Protein AF-A0A2P7QW11-F1 (afdb_monomer)

Structure (mmCIF, N/CA/C/O backbone):
data_AF-A0A2P7QW11-F1
#
_entry.id   AF-A0A2P7QW11-F1
#
loop_
_atom_site.group_PDB
_atom_site.id
_atom_site.type_symbol
_atom_site.label_atom_id
_atom_site.label_alt_id
_atom_site.label_comp_id
_atom_site.label_asym_id
_atom_site.label_entity_id
_atom_site.label_seq_id
_atom_site.pdbx_PDB_ins_code
_atom_site.Cartn_x
_atom_site.Cartn_y
_at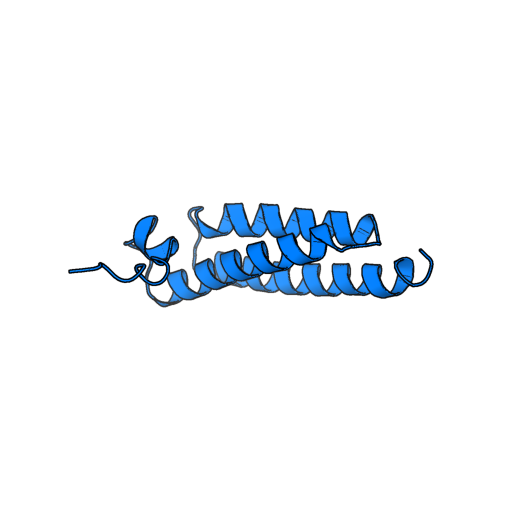om_site.Cartn_z
_atom_site.occupancy
_atom_site.B_iso_or_equiv
_atom_site.auth_seq_id
_atom_site.auth_comp_id
_atom_site.auth_asym_id
_atom_site.auth_atom_id
_atom_site.pdbx_PDB_model_num
ATOM 1 N N . MET A 1 1 ? 16.148 20.910 28.564 1.00 43.28 1 MET A N 1
ATOM 2 C CA . MET A 1 1 ? 15.215 19.781 28.370 1.00 43.28 1 MET A CA 1
ATOM 3 C C . MET A 1 1 ? 14.907 19.707 26.882 1.00 43.28 1 MET A C 1
ATOM 5 O O . MET A 1 1 ? 14.024 20.415 26.424 1.00 43.28 1 MET A O 1
ATOM 9 N N . SER A 1 2 ? 15.708 18.969 26.107 1.00 43.44 2 SER A N 1
ATOM 10 C CA . SER A 1 2 ? 15.448 18.783 24.673 1.00 43.44 2 SER A CA 1
ATOM 11 C C . SER A 1 2 ? 14.492 17.615 24.505 1.00 43.44 2 SER A C 1
ATOM 13 O O . SER A 1 2 ? 14.859 16.479 24.801 1.00 43.44 2 SER A O 1
ATOM 15 N N . SER A 1 3 ? 13.270 17.896 24.064 1.00 45.41 3 SER A N 1
ATOM 16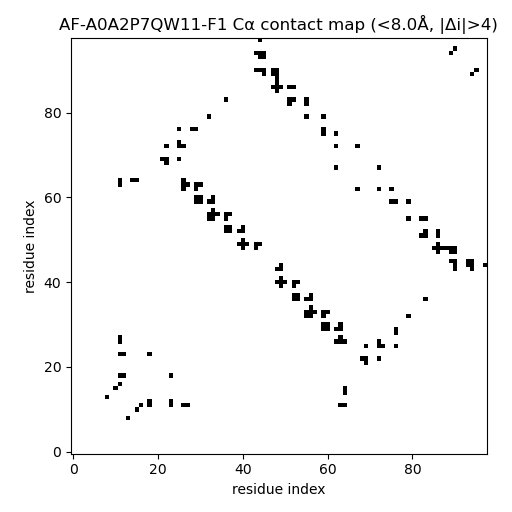 C CA . SER A 1 3 ? 12.348 16.874 23.581 1.00 45.41 3 SER A CA 1
ATOM 17 C C . SER A 1 3 ? 13.018 16.143 22.421 1.00 45.41 3 SER A C 1
ATOM 19 O O . SER A 1 3 ? 13.265 16.731 21.369 1.00 45.41 3 SER A O 1
ATOM 21 N N . ALA A 1 4 ? 13.362 14.875 22.635 1.00 46.94 4 ALA A N 1
ATOM 22 C CA . ALA A 1 4 ? 13.714 13.973 21.552 1.00 46.94 4 ALA A CA 1
ATOM 23 C C . ALA A 1 4 ? 12.568 13.965 20.518 1.00 46.94 4 ALA A C 1
ATOM 25 O O . ALA A 1 4 ? 11.404 14.116 20.907 1.00 46.94 4 ALA A O 1
ATOM 26 N N . PRO A 1 5 ? 12.856 13.813 19.215 1.00 41.62 5 PRO A N 1
ATOM 27 C CA . PRO A 1 5 ? 11.811 13.675 18.209 1.00 41.62 5 PRO A CA 1
ATOM 28 C C . PRO A 1 5 ? 10.910 12.491 18.587 1.00 41.62 5 PRO A C 1
ATOM 30 O O . PRO A 1 5 ? 11.387 11.374 18.777 1.00 41.62 5 PRO A O 1
ATOM 33 N N . ASN A 1 6 ? 9.615 12.763 18.760 1.00 47.50 6 ASN A N 1
ATOM 34 C CA . ASN A 1 6 ? 8.605 11.765 19.101 1.00 47.50 6 ASN A CA 1
ATOM 35 C C . ASN A 1 6 ? 8.610 10.691 17.994 1.00 47.50 6 ASN A C 1
ATOM 37 O O . ASN A 1 6 ? 8.434 11.063 16.829 1.00 47.50 6 ASN A O 1
ATOM 41 N N . PRO A 1 7 ? 8.876 9.404 18.288 1.00 44.62 7 PRO A N 1
ATOM 42 C CA . PRO A 1 7 ? 8.930 8.368 17.266 1.00 44.62 7 PRO A CA 1
ATOM 43 C C . PRO A 1 7 ? 7.557 8.285 16.603 1.00 44.62 7 PRO A C 1
ATOM 45 O O . PRO A 1 7 ? 6.602 7.865 17.243 1.00 44.62 7 PRO A O 1
ATOM 48 N N . ALA A 1 8 ? 7.476 8.778 15.363 1.00 54.94 8 ALA A N 1
ATOM 49 C CA . ALA A 1 8 ? 6.369 8.670 14.414 1.00 54.94 8 ALA A CA 1
ATOM 50 C C . ALA A 1 8 ? 5.036 8.224 15.044 1.00 54.94 8 ALA A C 1
ATOM 52 O O . ALA A 1 8 ? 4.768 7.026 15.133 1.00 54.94 8 ALA A O 1
ATOM 53 N N . GLN A 1 9 ? 4.210 9.185 15.482 1.00 66.56 9 GLN A N 1
ATOM 54 C CA . GLN A 1 9 ? 2.827 8.899 15.870 1.00 66.56 9 GLN A CA 1
ATOM 55 C C . GLN A 1 9 ? 2.180 8.046 14.777 1.00 66.56 9 GLN A C 1
ATOM 57 O O . GLN A 1 9 ? 2.188 8.440 13.611 1.00 66.56 9 GLN A O 1
ATOM 62 N N . ASP A 1 10 ? 1.669 6.871 15.151 1.00 78.88 10 ASP A N 1
ATOM 63 C CA . ASP A 1 10 ? 0.950 6.002 14.230 1.00 78.88 10 ASP A CA 1
ATOM 64 C C . ASP A 1 10 ? -0.238 6.789 13.659 1.00 78.88 10 ASP A C 1
ATOM 66 O O . ASP A 1 10 ? -1.169 7.110 14.406 1.00 78.88 10 ASP A O 1
ATOM 70 N N . PRO A 1 11 ? -0.237 7.118 12.354 1.00 85.69 11 PRO A N 1
ATOM 71 C CA . PRO A 1 11 ? -1.302 7.920 11.776 1.00 85.69 11 PRO A CA 1
ATOM 72 C C . PRO A 1 11 ? -2.655 7.213 11.910 1.00 85.69 11 PRO A C 1
ATOM 74 O O . PRO A 1 11 ? -3.673 7.881 12.060 1.00 85.69 11 PRO A O 1
ATOM 77 N N . ILE A 1 12 ? -2.692 5.876 11.946 1.00 90.69 12 ILE A N 1
ATOM 78 C CA . ILE A 1 12 ? -3.942 5.148 12.177 1.00 90.69 12 ILE A CA 1
ATOM 79 C C . ILE A 1 12 ? -4.458 5.403 13.593 1.00 90.69 12 ILE A C 1
ATOM 81 O O . ILE A 1 12 ? -5.641 5.666 13.764 1.00 90.69 12 ILE A O 1
ATOM 85 N N . GLN A 1 13 ? -3.589 5.409 14.606 1.00 87.44 13 GLN A N 1
ATOM 86 C CA . GLN A 1 13 ? -3.987 5.732 15.978 1.00 87.44 13 GLN A CA 1
ATOM 87 C C . GLN A 1 13 ? -4.492 7.178 16.109 1.00 87.44 13 GLN A C 1
ATOM 89 O O . GLN A 1 13 ? -5.419 7.435 16.875 1.00 87.44 13 GLN A O 1
ATOM 94 N N . THR A 1 14 ? -3.903 8.120 15.367 1.00 88.12 14 THR A N 1
ATOM 95 C CA . THR A 1 14 ? -4.314 9.531 15.391 1.00 88.12 14 THR A CA 1
ATOM 96 C C . THR A 1 14 ? -5.642 9.773 14.673 1.00 88.12 14 THR A C 1
ATOM 98 O O . THR A 1 14 ? -6.495 10.477 15.208 1.00 88.12 14 THR A O 1
ATOM 101 N N . PHE A 1 15 ? -5.834 9.208 13.480 1.00 87.88 15 PHE A N 1
ATOM 102 C CA . PHE A 1 15 ? -7.011 9.486 12.648 1.00 87.88 15 PHE A CA 1
ATOM 103 C C . PHE A 1 15 ? -8.163 8.496 12.863 1.00 87.88 15 PHE A C 1
ATOM 105 O O . PHE A 1 15 ? -9.314 8.833 12.596 1.00 87.88 15 PHE A O 1
ATOM 112 N N . LEU A 1 16 ? -7.876 7.292 13.363 1.00 90.56 16 LEU A N 1
ATOM 113 C CA . LEU A 1 16 ? -8.843 6.218 13.599 1.00 90.56 16 LEU A CA 1
ATOM 114 C C . LEU A 1 16 ? -8.642 5.587 14.994 1.00 90.56 16 LEU A C 1
ATOM 116 O O . LEU A 1 16 ? -8.355 4.393 15.105 1.00 90.56 16 LEU A O 1
ATOM 120 N N . PRO A 1 17 ? -8.817 6.353 16.089 1.00 87.75 17 PRO A N 1
ATOM 121 C CA . PRO A 1 17 ? -8.599 5.849 17.450 1.00 87.75 17 PRO A CA 1
ATOM 122 C C . PRO A 1 17 ? -9.570 4.726 17.852 1.00 87.75 17 PRO A C 1
ATOM 124 O O . PRO A 1 17 ? -9.305 3.989 18.798 1.00 87.75 17 PRO A O 1
ATOM 127 N N . TRP A 1 18 ? -10.690 4.593 17.137 1.00 87.19 18 TRP A N 1
ATOM 128 C CA . TRP A 1 18 ? -11.699 3.552 17.333 1.00 87.19 18 TRP A CA 1
ATOM 129 C C . TRP A 1 18 ? -11.352 2.222 16.649 1.00 87.19 18 TRP A C 1
ATOM 131 O O . TRP A 1 18 ? -11.996 1.216 16.944 1.00 87.19 18 TRP A O 1
ATOM 141 N N . ALA A 1 19 ? -10.357 2.194 15.754 1.00 89.69 19 ALA A N 1
ATOM 142 C CA . ALA A 1 19 ? -9.943 0.967 15.083 1.00 89.69 19 ALA A CA 1
ATOM 143 C C . ALA A 1 19 ? -9.354 -0.015 16.104 1.00 89.69 19 ALA A C 1
ATOM 145 O O . ALA A 1 19 ? -8.446 0.321 16.883 1.00 89.69 19 ALA A O 1
ATOM 146 N N . ASN A 1 20 ? -9.862 -1.247 16.082 1.00 92.56 20 ASN A N 1
ATOM 147 C CA . ASN A 1 20 ? -9.325 -2.318 16.914 1.00 92.56 20 ASN A CA 1
ATOM 148 C C . ASN A 1 20 ? -7.900 -2.706 16.464 1.00 92.56 20 ASN A C 1
ATOM 150 O O . ASN A 1 20 ? -7.398 -2.254 15.435 1.00 92.56 20 ASN A O 1
ATOM 154 N N . GLU A 1 21 ? -7.222 -3.534 17.257 1.00 92.19 21 GLU A N 1
ATOM 155 C CA . GLU A 1 21 ? -5.819 -3.908 17.034 1.00 92.19 21 GLU A CA 1
ATOM 156 C C . GLU A 1 21 ? -5.578 -4.570 15.662 1.00 92.19 21 GLU A C 1
ATOM 158 O O . GLU A 1 21 ? -4.581 -4.281 14.996 1.00 92.19 21 GLU A O 1
ATOM 163 N N . ASP A 1 22 ? -6.490 -5.437 15.219 1.00 93.75 22 ASP A N 1
ATOM 164 C CA . ASP A 1 22 ? -6.354 -6.169 13.957 1.00 93.75 22 ASP A CA 1
ATOM 165 C C . ASP A 1 22 ? -6.617 -5.262 12.754 1.00 93.75 22 ASP A C 1
ATOM 167 O O . ASP A 1 22 ? -5.833 -5.244 11.801 1.00 93.75 22 ASP A O 1
ATOM 171 N N . GLU A 1 23 ? -7.658 -4.436 12.835 1.00 94.38 23 GLU A N 1
ATOM 172 C CA . GLU A 1 23 ? -7.952 -3.404 11.846 1.00 94.38 23 GLU A CA 1
ATOM 173 C C . GLU A 1 23 ? -6.771 -2.433 11.709 1.00 94.38 23 GLU A C 1
ATOM 175 O O . GLU A 1 23 ? -6.320 -2.140 10.599 1.00 94.38 23 GLU A O 1
ATOM 180 N N . ARG A 1 24 ? -6.196 -1.998 12.838 1.00 93.81 24 ARG A N 1
ATOM 181 C CA . ARG A 1 24 ? -5.025 -1.115 12.865 1.00 93.81 24 ARG A CA 1
ATOM 182 C C . ARG A 1 24 ? -3.835 -1.746 12.150 1.00 93.81 24 ARG A C 1
ATOM 184 O O . ARG A 1 24 ? -3.219 -1.095 11.307 1.00 93.81 24 ARG A O 1
ATOM 191 N N . LYS A 1 25 ? -3.536 -3.021 12.416 1.00 94.06 25 LYS A N 1
ATOM 192 C CA . LYS A 1 25 ? -2.457 -3.754 11.730 1.00 94.06 25 LYS A CA 1
ATOM 193 C C . LYS A 1 25 ? -2.689 -3.836 10.223 1.00 94.06 25 LYS A C 1
ATOM 195 O O . LYS A 1 25 ? -1.738 -3.665 9.459 1.00 94.06 25 LYS A O 1
ATOM 200 N N . LEU A 1 26 ? -3.922 -4.084 9.780 1.00 96.19 26 LEU A N 1
ATOM 201 C CA . LEU A 1 26 ? -4.257 -4.123 8.354 1.00 96.19 26 LEU A CA 1
ATOM 202 C C . LEU A 1 26 ? -4.083 -2.747 7.702 1.00 96.19 26 LEU A C 1
ATOM 204 O O . LEU A 1 26 ? 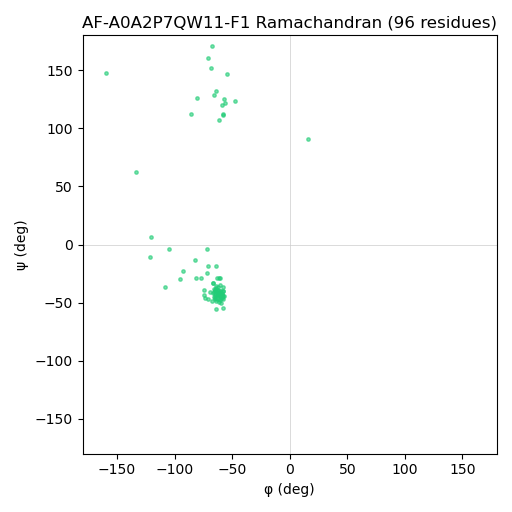-3.397 -2.637 6.688 1.00 96.19 26 LEU A O 1
ATOM 208 N N . ARG A 1 27 ? -4.591 -1.677 8.319 1.00 95.69 27 ARG A N 1
ATOM 209 C CA . ARG A 1 27 ? -4.436 -0.305 7.806 1.00 95.69 27 ARG A CA 1
ATOM 210 C C . ARG A 1 27 ? -2.973 0.143 7.768 1.00 95.69 27 ARG A C 1
ATOM 212 O O . ARG A 1 27 ? -2.531 0.719 6.778 1.00 95.69 27 ARG A O 1
ATOM 219 N N . GLN A 1 28 ? -2.175 -0.211 8.774 1.00 94.38 28 GLN A N 1
ATOM 220 C CA . GLN A 1 28 ? -0.726 0.015 8.750 1.00 94.38 28 GLN A CA 1
ATOM 221 C C . GLN A 1 28 ? -0.029 -0.748 7.614 1.00 94.38 28 GLN A C 1
ATOM 223 O O . GLN A 1 28 ? 0.926 -0.236 7.030 1.00 94.38 28 GLN A O 1
ATOM 228 N N . ARG A 1 29 ? -0.475 -1.968 7.275 1.00 94.81 29 ARG A N 1
ATOM 229 C CA . ARG A 1 29 ? 0.046 -2.696 6.103 1.00 94.81 29 ARG A CA 1
ATOM 230 C C . ARG A 1 29 ? -0.280 -1.967 4.804 1.00 94.81 29 ARG A C 1
ATOM 232 O O . ARG A 1 29 ? 0.599 -1.888 3.951 1.00 94.81 29 ARG A O 1
ATOM 239 N N . LEU A 1 30 ? -1.479 -1.397 4.676 1.00 96.12 30 LEU A N 1
ATOM 240 C CA . LEU A 1 30 ? -1.842 -0.569 3.521 1.00 96.12 30 LEU A CA 1
ATOM 241 C C . LEU A 1 30 ? -0.930 0.660 3.415 1.00 96.12 30 LEU A C 1
ATOM 243 O O . LEU A 1 30 ? -0.349 0.888 2.360 1.00 96.12 30 LEU A O 1
ATOM 247 N N . LEU A 1 31 ? -0.691 1.383 4.513 1.00 95.06 31 LEU A N 1
ATOM 248 C CA . LEU A 1 31 ? 0.246 2.515 4.509 1.00 95.06 31 LEU A CA 1
ATOM 249 C C . LEU A 1 31 ? 1.674 2.099 4.137 1.00 95.06 31 LEU A C 1
ATOM 251 O O . LEU A 1 31 ? 2.326 2.766 3.338 1.00 95.06 31 LEU A O 1
ATOM 255 N N . LYS A 1 32 ? 2.159 0.961 4.649 1.00 94.38 32 LYS A N 1
ATOM 256 C CA . LYS A 1 32 ? 3.468 0.415 4.254 1.00 94.38 32 LYS A CA 1
ATOM 257 C C . LYS A 1 32 ? 3.518 0.078 2.764 1.00 94.38 32 LYS A C 1
ATOM 259 O O . LYS A 1 32 ? 4.511 0.394 2.112 1.00 94.38 32 LYS A O 1
ATOM 264 N N . ALA A 1 33 ? 2.463 -0.533 2.224 1.00 94.62 33 ALA A N 1
ATOM 265 C CA . ALA A 1 33 ? 2.356 -0.833 0.799 1.00 94.62 33 ALA A CA 1
ATOM 266 C C . ALA A 1 33 ? 2.357 0.449 -0.044 1.00 94.62 33 ALA A C 1
ATOM 268 O O . ALA A 1 33 ? 3.068 0.512 -1.044 1.00 94.62 33 ALA A O 1
ATOM 269 N N . GLN A 1 34 ? 1.641 1.487 0.399 1.00 96.38 34 GLN A N 1
ATOM 270 C CA . GLN A 1 34 ? 1.647 2.807 -0.225 1.00 96.38 34 GLN A CA 1
ATOM 271 C C . GLN A 1 34 ? 3.063 3.391 -0.265 1.00 96.38 34 GLN A C 1
ATOM 273 O O . GLN A 1 34 ? 3.556 3.723 -1.338 1.00 96.38 34 GLN A O 1
ATOM 278 N N . THR A 1 35 ? 3.748 3.485 0.881 1.00 95.75 35 THR A N 1
ATOM 279 C CA . THR A 1 35 ? 5.111 4.035 0.950 1.00 95.75 35 THR A CA 1
ATOM 280 C C . THR A 1 35 ? 6.081 3.254 0.068 1.00 95.75 35 THR A C 1
ATOM 282 O O . THR A 1 35 ? 6.868 3.850 -0.668 1.00 95.75 35 THR A O 1
ATOM 285 N N . TYR A 1 36 ? 6.007 1.923 0.109 1.00 95.50 36 TYR A N 1
ATOM 286 C CA . TYR A 1 36 ? 6.862 1.063 -0.700 1.00 95.50 36 TYR A CA 1
ATOM 287 C C . TYR A 1 36 ? 6.620 1.263 -2.202 1.00 95.50 36 TYR A C 1
ATOM 289 O O . TYR A 1 36 ? 7.570 1.468 -2.958 1.00 95.50 36 TYR A O 1
ATOM 297 N N . ALA A 1 37 ? 5.357 1.281 -2.635 1.00 96.12 37 ALA A N 1
ATOM 298 C CA . ALA A 1 37 ? 4.995 1.501 -4.031 1.00 96.12 37 ALA A CA 1
ATOM 299 C C . ALA A 1 37 ? 5.332 2.918 -4.517 1.00 96.12 37 ALA A C 1
ATOM 301 O O . ALA A 1 37 ? 5.734 3.070 -5.667 1.00 96.12 37 ALA A O 1
ATOM 302 N N . THR A 1 38 ? 5.256 3.944 -3.662 1.00 96.69 38 THR A N 1
ATOM 303 C CA . THR A 1 38 ? 5.733 5.298 -3.993 1.00 96.69 38 THR A CA 1
ATOM 304 C C . THR A 1 38 ? 7.224 5.284 -4.322 1.00 96.69 38 THR A C 1
ATOM 306 O O . THR A 1 38 ? 7.633 5.852 -5.333 1.00 96.69 38 THR A O 1
ATOM 309 N N . GLY A 1 39 ? 8.028 4.593 -3.505 1.00 95.75 39 GLY A N 1
ATOM 310 C CA . GLY A 1 39 ? 9.462 4.433 -3.748 1.00 95.75 39 GLY A CA 1
ATOM 311 C C . GLY A 1 39 ? 9.750 3.714 -5.067 1.00 95.75 39 GLY A C 1
ATOM 312 O O . GLY A 1 39 ? 10.521 4.216 -5.880 1.00 95.75 39 GLY A O 1
ATOM 313 N N . LEU A 1 40 ? 9.073 2.589 -5.318 1.00 95.19 40 LEU A N 1
ATOM 314 C CA . LEU A 1 40 ? 9.225 1.841 -6.571 1.00 95.19 40 LEU A CA 1
ATOM 315 C C . LEU A 1 40 ? 8.740 2.628 -7.792 1.00 95.19 40 LEU A C 1
ATOM 317 O O . LEU A 1 40 ? 9.387 2.599 -8.829 1.00 95.19 40 LEU A O 1
ATOM 321 N N . SER A 1 41 ? 7.641 3.377 -7.684 1.00 94.56 41 SER A N 1
ATOM 322 C CA . SER A 1 41 ? 7.139 4.203 -8.787 1.00 94.56 41 SER A CA 1
ATOM 323 C C . SER A 1 41 ? 8.120 5.301 -9.199 1.00 94.56 41 SER A C 1
ATOM 325 O O . SER A 1 41 ? 8.064 5.744 -10.350 1.00 94.56 41 SER A O 1
ATOM 327 N N . ALA A 1 42 ? 8.941 5.793 -8.267 1.00 92.62 42 ALA A N 1
ATOM 328 C CA . ALA A 1 42 ? 9.921 6.841 -8.529 1.00 92.62 42 ALA A CA 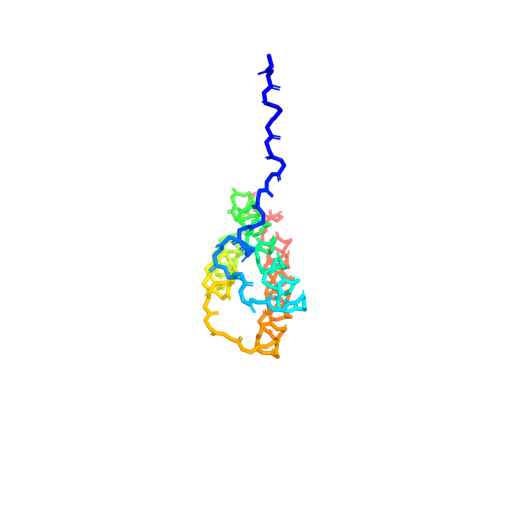1
ATOM 329 C C . ALA A 1 42 ? 11.162 6.311 -9.264 1.00 92.62 42 ALA A C 1
ATOM 331 O O . ALA A 1 42 ? 11.776 7.060 -10.017 1.00 92.62 42 ALA A O 1
ATOM 332 N N . SER A 1 43 ? 11.512 5.038 -9.062 1.00 92.00 43 SER A N 1
ATOM 333 C CA . SER A 1 43 ? 12.666 4.384 -9.693 1.00 92.00 43 SER A CA 1
ATOM 334 C C . SER A 1 43 ? 12.307 3.427 -10.833 1.00 92.00 43 SER A C 1
ATOM 336 O O . SER A 1 43 ? 13.211 2.884 -11.463 1.00 92.00 43 SER A O 1
ATOM 338 N N . ALA A 1 44 ? 11.016 3.213 -11.098 1.00 92.38 44 ALA A N 1
ATOM 339 C CA . ALA A 1 44 ? 10.545 2.329 -12.157 1.00 92.38 44 ALA A CA 1
ATOM 340 C C . ALA A 1 44 ? 10.959 2.828 -13.546 1.00 92.38 44 ALA A C 1
ATOM 342 O O . ALA A 1 44 ? 10.740 3.987 -13.905 1.00 92.38 44 ALA A O 1
ATOM 343 N N . THR A 1 45 ? 11.499 1.909 -14.334 1.00 92.31 45 THR A N 1
ATOM 344 C CA . THR A 1 45 ? 11.921 2.106 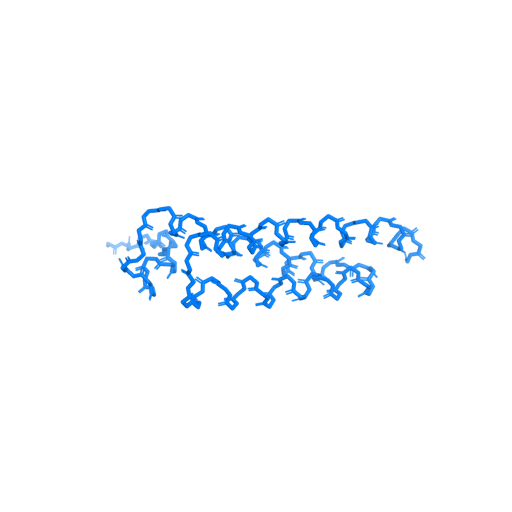-15.725 1.00 92.31 45 THR A CA 1
ATOM 345 C C . THR A 1 45 ? 10.834 1.677 -16.711 1.00 92.31 45 THR A C 1
ATOM 347 O O . THR A 1 45 ? 10.687 2.282 -17.772 1.00 92.31 45 THR A O 1
ATOM 350 N N . SER A 1 46 ? 9.996 0.696 -16.349 1.00 94.81 46 SER A N 1
ATOM 351 C CA . SER A 1 46 ? 8.826 0.316 -17.146 1.00 94.81 46 SER A CA 1
ATOM 352 C C . SER A 1 46 ? 7.664 1.278 -16.896 1.00 94.81 46 SER A C 1
ATOM 354 O O . SER A 1 46 ? 7.193 1.441 -15.768 1.00 94.81 46 SER A O 1
ATOM 356 N N . THR A 1 47 ? 7.108 1.857 -17.966 1.00 93.00 47 THR A N 1
ATOM 357 C CA . THR A 1 47 ? 5.897 2.692 -17.877 1.00 93.00 47 THR A CA 1
ATOM 358 C C . THR A 1 47 ? 4.696 1.907 -17.338 1.00 93.00 47 THR A C 1
ATOM 360 O O . THR A 1 47 ? 3.878 2.459 -16.600 1.00 93.00 47 THR A O 1
ATOM 363 N N . ARG A 1 48 ? 4.581 0.609 -17.662 1.00 94.19 48 ARG A N 1
ATOM 364 C CA . ARG A 1 48 ? 3.492 -0.242 -17.153 1.00 94.19 48 ARG A CA 1
ATOM 365 C C . ARG A 1 48 ? 3.666 -0.533 -15.671 1.00 94.19 48 ARG A C 1
ATOM 367 O O . ARG A 1 48 ? 2.710 -0.372 -14.913 1.00 94.19 48 ARG A O 1
ATOM 374 N N . ALA A 1 49 ? 4.876 -0.907 -15.252 1.00 96.06 49 ALA A N 1
ATOM 375 C CA . ALA A 1 49 ? 5.187 -1.106 -13.841 1.00 96.06 49 ALA A CA 1
ATOM 376 C C . ALA A 1 49 ? 4.930 0.180 -13.046 1.00 96.06 49 ALA A C 1
ATOM 378 O O . ALA A 1 49 ? 4.237 0.143 -12.031 1.00 96.06 49 ALA A O 1
ATOM 379 N N . GLN A 1 50 ? 5.374 1.332 -13.561 1.00 95.81 50 GLN A N 1
ATOM 380 C CA . GLN A 1 50 ? 5.102 2.639 -12.969 1.00 95.81 50 GLN A CA 1
ATOM 381 C C . GLN A 1 50 ? 3.597 2.910 -12.822 1.00 95.81 50 GLN A C 1
ATOM 383 O O . GLN A 1 50 ? 3.158 3.357 -11.762 1.00 95.81 50 GLN A O 1
ATOM 388 N N . GLY A 1 51 ? 2.792 2.614 -13.847 1.00 96.19 51 GLY A N 1
ATOM 389 C CA . GLY A 1 51 ? 1.333 2.737 -13.783 1.00 96.19 51 GLY A CA 1
ATOM 390 C C . GLY A 1 51 ? 0.709 1.876 -12.680 1.00 96.19 51 GLY A C 1
ATOM 391 O O . GLY A 1 51 ? -0.136 2.356 -11.925 1.00 96.19 51 GLY A O 1
ATOM 392 N N . LEU A 1 52 ? 1.172 0.633 -12.529 1.00 97.31 52 LEU A N 1
ATOM 393 C CA . LEU A 1 52 ? 0.705 -0.263 -11.470 1.00 97.31 52 LEU A CA 1
ATOM 394 C C . LEU A 1 52 ? 1.156 0.189 -10.078 1.00 97.31 52 LEU A C 1
ATOM 396 O O . LEU A 1 52 ? 0.347 0.169 -9.153 1.00 97.31 52 LEU A O 1
ATOM 400 N N . TYR A 1 53 ? 2.398 0.652 -9.913 1.00 97.81 53 TYR A N 1
ATOM 401 C CA . TYR A 1 53 ? 2.851 1.213 -8.639 1.00 97.81 53 TYR A CA 1
ATOM 402 C C . TYR A 1 53 ? 2.017 2.436 -8.243 1.00 97.81 53 TYR A C 1
ATOM 404 O O . TYR A 1 53 ? 1.597 2.533 -7.093 1.00 97.81 53 TYR A O 1
ATOM 412 N N . ARG A 1 54 ? 1.685 3.324 -9.191 1.00 97.25 54 ARG A N 1
ATOM 413 C CA . ARG A 1 54 ? 0.783 4.461 -8.937 1.00 97.25 54 ARG A CA 1
ATOM 414 C C . ARG A 1 54 ? -0.613 4.010 -8.515 1.00 97.25 54 ARG A C 1
ATOM 416 O O . ARG A 1 54 ? -1.151 4.560 -7.560 1.00 97.25 54 ARG A O 1
ATOM 423 N N . LEU A 1 55 ? -1.171 2.985 -9.163 1.00 97.25 55 LEU A N 1
ATOM 424 C CA . LEU A 1 55 ? -2.458 2.414 -8.760 1.00 97.25 55 LEU A CA 1
ATOM 425 C C . LEU A 1 55 ? -2.411 1.873 -7.323 1.00 97.25 55 LEU A C 1
ATOM 427 O O . LEU A 1 55 ? -3.323 2.136 -6.542 1.00 97.25 55 LEU A O 1
ATOM 431 N N . ILE A 1 56 ? -1.336 1.167 -6.955 1.00 97.75 56 ILE A N 1
ATOM 432 C CA . ILE A 1 56 ? -1.130 0.671 -5.586 1.00 97.75 56 ILE A CA 1
ATOM 433 C C . ILE A 1 56 ? -1.084 1.840 -4.598 1.00 97.75 56 ILE A C 1
ATOM 435 O O . ILE A 1 56 ? -1.752 1.777 -3.569 1.00 97.75 56 ILE A O 1
ATOM 439 N N . VAL A 1 57 ? -0.351 2.915 -4.911 1.00 97.62 57 VAL A N 1
ATOM 440 C CA . VAL A 1 57 ? -0.273 4.117 -4.061 1.00 97.62 57 VAL A CA 1
ATOM 441 C C . VAL A 1 57 ? -1.655 4.722 -3.820 1.00 97.62 57 VAL A C 1
ATOM 443 O O . VAL A 1 57 ? -1.993 5.023 -2.673 1.00 97.62 57 VAL A O 1
ATOM 446 N N . THR A 1 58 ? -2.458 4.877 -4.874 1.00 96.62 58 THR A N 1
ATOM 447 C CA . THR A 1 58 ? -3.811 5.435 -4.777 1.00 96.62 58 THR A CA 1
ATOM 448 C C . THR A 1 58 ? -4.720 4.543 -3.935 1.00 96.62 58 THR A C 1
ATOM 450 O O . THR A 1 58 ? -5.241 4.991 -2.915 1.00 96.62 58 THR A O 1
ATOM 453 N N . VAL A 1 59 ? -4.852 3.263 -4.296 1.00 96.12 59 VAL A N 1
ATOM 454 C CA . VAL A 1 59 ? -5.779 2.339 -3.622 1.00 96.12 59 VAL A CA 1
ATOM 455 C C . VAL A 1 59 ? -5.393 2.133 -2.158 1.00 96.12 59 VAL A C 1
ATOM 457 O O . VAL A 1 59 ? -6.258 2.158 -1.284 1.00 96.12 59 VAL A O 1
ATOM 460 N N . ALA A 1 60 ? -4.103 1.954 -1.867 1.00 96.12 60 ALA A N 1
ATOM 461 C CA . ALA A 1 60 ? -3.630 1.754 -0.502 1.00 96.12 60 ALA A CA 1
ATOM 462 C C . ALA A 1 60 ? -3.848 3.000 0.371 1.00 96.12 60 ALA A C 1
ATOM 464 O O . ALA A 1 60 ? -4.282 2.868 1.514 1.00 96.12 60 ALA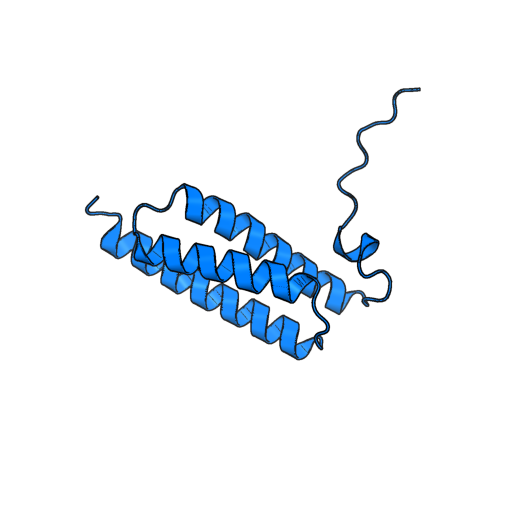 A O 1
ATOM 465 N N . GLY A 1 61 ? -3.596 4.197 -0.172 1.00 93.12 61 GLY A N 1
ATOM 466 C CA . GLY A 1 61 ? -3.817 5.460 0.532 1.00 93.12 61 GLY A CA 1
ATOM 467 C C . GLY A 1 61 ? -5.290 5.714 0.850 1.00 93.12 61 GLY A C 1
ATOM 468 O O . GLY A 1 61 ? -5.625 6.044 1.986 1.00 93.12 61 GLY A O 1
ATOM 469 N N . GLU A 1 62 ? -6.177 5.505 -0.124 1.00 94.31 62 GLU A N 1
ATOM 470 C CA . GLU A 1 62 ? -7.624 5.665 0.061 1.00 94.31 62 GLU A CA 1
ATOM 471 C C . GLU A 1 62 ? -8.177 4.656 1.076 1.00 94.31 62 GLU A C 1
ATOM 473 O O . GLU A 1 62 ? -8.879 5.019 2.025 1.00 94.31 62 GLU A O 1
ATOM 478 N N . ARG A 1 63 ? -7.823 3.373 0.924 1.00 93.44 63 ARG A N 1
ATOM 479 C CA . ARG A 1 63 ? -8.347 2.299 1.780 1.00 93.44 63 ARG A CA 1
ATOM 480 C C . ARG A 1 63 ? -7.788 2.322 3.198 1.00 93.44 63 ARG A C 1
ATOM 482 O O . ARG A 1 63 ? -8.471 1.861 4.108 1.00 93.44 63 ARG A O 1
ATOM 489 N N . ALA A 1 64 ? -6.605 2.898 3.420 1.00 93.19 64 ALA A N 1
ATOM 490 C CA . ALA A 1 64 ? -6.026 3.017 4.757 1.00 93.19 64 ALA A CA 1
ATOM 491 C C . ALA A 1 64 ? -6.896 3.834 5.727 1.00 93.19 64 ALA A C 1
ATOM 493 O O . ALA A 1 64 ? -6.881 3.538 6.923 1.00 93.19 64 ALA A O 1
ATOM 494 N N . PHE A 1 65 ? -7.689 4.796 5.235 1.00 93.00 65 PHE A N 1
ATOM 495 C CA . PHE A 1 65 ? -8.525 5.669 6.075 1.00 93.00 65 PHE A CA 1
ATOM 496 C C . PHE A 1 65 ? -10.028 5.610 5.777 1.00 93.00 65 PHE A C 1
ATOM 498 O O . PHE A 1 65 ? -10.822 6.111 6.570 1.00 93.00 65 PHE A O 1
ATOM 505 N N . ALA A 1 66 ? -10.445 4.970 4.684 1.00 92.50 66 ALA A N 1
ATOM 506 C CA . ALA A 1 66 ? -11.861 4.776 4.391 1.00 92.50 66 ALA A CA 1
ATOM 507 C C . ALA A 1 66 ? -12.537 3.801 5.384 1.00 92.50 66 ALA A C 1
ATOM 509 O O . ALA A 1 66 ? -11.876 2.886 5.901 1.00 92.50 66 ALA A O 1
ATOM 510 N N . PRO A 1 67 ? -13.854 3.942 5.632 1.00 90.31 67 PRO A N 1
ATOM 511 C CA . PRO A 1 67 ? -14.647 2.910 6.294 1.00 90.31 67 PRO A CA 1
ATOM 512 C C . PRO A 1 67 ? -14.5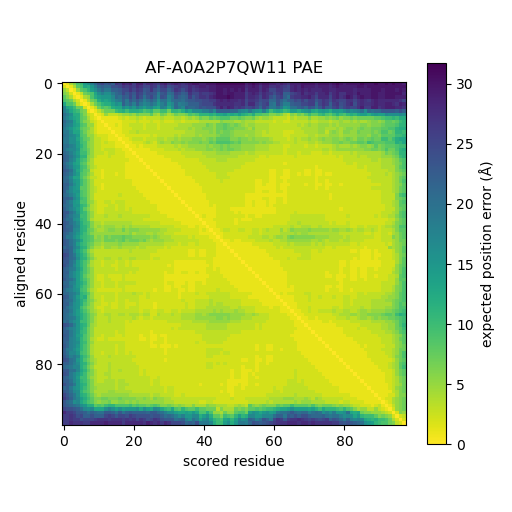61 1.593 5.515 1.00 90.31 67 PRO A C 1
ATOM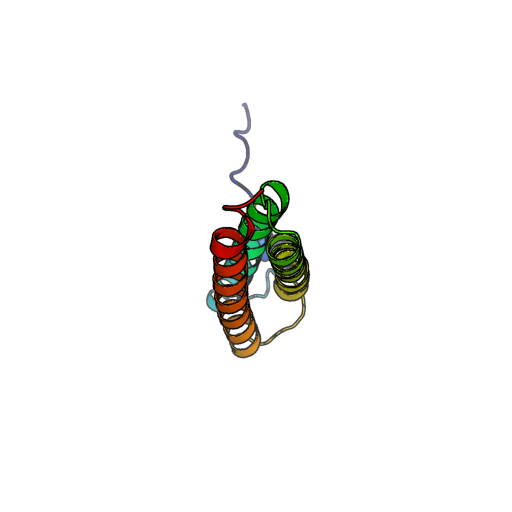 514 O O . PRO A 1 67 ? -14.810 1.566 4.310 1.00 90.31 67 PRO A O 1
ATOM 517 N N . ALA A 1 68 ? -14.171 0.521 6.198 1.00 91.00 68 ALA A N 1
ATOM 518 C CA . ALA A 1 68 ? -14.057 -0.821 5.641 1.00 91.00 68 ALA A CA 1
ATOM 519 C C . ALA A 1 68 ? -14.076 -1.837 6.786 1.00 91.00 68 ALA A C 1
ATOM 521 O O . ALA A 1 68 ? -13.583 -1.557 7.880 1.00 91.00 68 ALA A O 1
ATOM 522 N N . SER A 1 69 ? -14.630 -3.013 6.528 1.00 93.88 69 SER A N 1
ATOM 523 C CA . SER A 1 69 ? -14.514 -4.168 7.415 1.00 93.88 69 SER A CA 1
ATOM 524 C C . SER A 1 69 ? -13.092 -4.747 7.391 1.00 93.88 69 SER A C 1
ATOM 526 O O . SER A 1 69 ? -12.328 -4.537 6.446 1.00 93.88 69 SER A O 1
ATOM 528 N N . CYS A 1 70 ? -12.724 -5.519 8.419 1.00 94.25 70 CYS A N 1
ATOM 529 C CA . CYS A 1 70 ? -11.432 -6.214 8.443 1.00 94.25 70 CYS A CA 1
ATOM 530 C C . CYS A 1 70 ? -11.246 -7.159 7.244 1.00 94.25 70 CYS A C 1
ATOM 532 O O . CYS A 1 70 ? -10.134 -7.248 6.724 1.00 94.25 70 CYS A O 1
ATOM 534 N N . ASP A 1 71 ? -12.310 -7.825 6.789 1.00 96.25 71 ASP A N 1
ATOM 535 C CA . ASP A 1 71 ? -12.254 -8.718 5.628 1.00 96.25 71 ASP A CA 1
ATOM 536 C C . ASP A 1 71 ? -11.963 -7.933 4.343 1.00 96.25 71 ASP A C 1
ATOM 538 O O . ASP A 1 71 ? -11.039 -8.278 3.612 1.00 96.25 71 ASP A O 1
ATOM 542 N N . GLU A 1 72 ? -12.630 -6.795 4.126 1.00 96.19 72 GLU A N 1
ATOM 543 C CA . GLU A 1 72 ? -12.343 -5.919 2.980 1.00 96.19 72 GLU A CA 1
ATOM 544 C C . GLU A 1 72 ? -10.917 -5.354 3.015 1.00 96.19 72 GLU A C 1
ATOM 546 O O . GLU A 1 72 ? -10.259 -5.248 1.977 1.00 96.19 72 GLU A O 1
ATOM 551 N N . LEU A 1 73 ? -10.413 -4.985 4.199 1.00 96.12 73 LEU A N 1
ATOM 552 C CA . LEU A 1 73 ? -9.034 -4.514 4.358 1.00 96.12 73 LEU A CA 1
ATOM 553 C C . LEU A 1 73 ? -8.023 -5.623 4.054 1.00 96.12 73 LEU A C 1
ATOM 555 O O . LEU A 1 73 ? -6.980 -5.356 3.451 1.00 96.12 73 LEU A O 1
ATOM 559 N N . LYS A 1 74 ? -8.325 -6.859 4.457 1.00 97.19 74 LYS A N 1
ATOM 560 C CA . LYS A 1 74 ? -7.498 -8.030 4.175 1.00 97.19 74 LYS A CA 1
ATOM 561 C C . LYS A 1 74 ? -7.490 -8.353 2.683 1.00 97.19 74 LYS A C 1
ATOM 563 O O . LYS A 1 74 ? -6.410 -8.461 2.108 1.00 97.19 74 LYS A O 1
ATOM 568 N N . ASP A 1 75 ? -8.657 -8.404 2.050 1.00 97.25 75 ASP A N 1
ATOM 569 C CA . ASP A 1 75 ? -8.788 -8.644 0.611 1.00 97.25 75 ASP A CA 1
ATOM 570 C C . ASP A 1 75 ? -8.086 -7.553 -0.203 1.00 97.25 75 ASP A C 1
ATOM 572 O O . ASP A 1 75 ? -7.382 -7.839 -1.175 1.00 97.25 75 ASP A O 1
ATOM 576 N N . THR A 1 76 ? -8.202 -6.295 0.234 1.00 96.56 76 THR A N 1
ATOM 577 C CA . THR A 1 76 ? -7.460 -5.175 -0.356 1.00 96.56 76 THR A CA 1
ATOM 578 C C . THR A 1 76 ? -5.957 -5.405 -0.236 1.00 96.56 76 THR A C 1
ATOM 580 O O . THR A 1 76 ? -5.242 -5.301 -1.231 1.00 96.56 76 THR A O 1
ATOM 583 N N . ALA A 1 77 ? -5.456 -5.732 0.957 1.00 95.50 77 ALA A N 1
ATOM 584 C CA . ALA A 1 77 ? -4.032 -5.966 1.172 1.00 95.50 77 ALA A CA 1
ATOM 585 C C . ALA A 1 77 ? -3.500 -7.118 0.300 1.00 95.50 77 ALA A C 1
ATOM 587 O O . ALA A 1 77 ? -2.466 -6.961 -0.354 1.00 95.50 77 ALA A O 1
ATOM 588 N N . ASP A 1 78 ? -4.225 -8.234 0.222 1.00 96.31 78 ASP A N 1
ATOM 589 C CA . ASP A 1 78 ? -3.859 -9.386 -0.607 1.00 96.31 78 ASP A CA 1
ATOM 590 C C . ASP A 1 78 ? -3.889 -9.040 -2.108 1.00 96.31 78 ASP A C 1
ATOM 592 O O . ASP A 1 78 ? -2.998 -9.435 -2.868 1.00 96.31 78 ASP A O 1
ATOM 596 N N . GLY A 1 79 ? -4.870 -8.244 -2.544 1.00 97.19 79 GLY A N 1
ATOM 597 C CA . GLY A 1 79 ? -4.951 -7.715 -3.905 1.00 97.19 79 GLY A CA 1
ATOM 598 C C . GLY A 1 79 ? -3.766 -6.813 -4.266 1.00 97.19 79 GLY A C 1
ATOM 599 O O . GLY A 1 79 ? -3.174 -6.968 -5.337 1.00 97.19 79 GLY A O 1
ATOM 600 N N . LEU A 1 80 ? -3.358 -5.924 -3.356 1.00 96.75 80 LEU A N 1
ATOM 601 C CA . LEU A 1 80 ? -2.200 -5.046 -3.553 1.00 96.75 80 LEU A CA 1
ATOM 602 C C . LEU A 1 80 ? -0.892 -5.836 -3.657 1.00 96.75 80 LEU A C 1
ATOM 604 O O . LEU A 1 80 ? -0.046 -5.498 -4.483 1.00 96.75 80 LEU A O 1
ATOM 608 N N . VAL A 1 81 ? -0.733 -6.916 -2.884 1.00 96.25 81 VAL A N 1
ATOM 609 C CA . VAL A 1 81 ? 0.433 -7.811 -2.996 1.00 96.25 81 VAL A CA 1
ATOM 610 C C . VAL A 1 81 ? 0.505 -8.446 -4.386 1.00 96.25 81 VAL A C 1
ATOM 612 O O . VAL A 1 81 ? 1.574 -8.477 -4.996 1.00 96.25 81 VAL A O 1
ATOM 615 N N . ARG A 1 82 ? -0.626 -8.911 -4.927 1.00 97.00 82 ARG A N 1
ATOM 616 C CA . ARG A 1 82 ? -0.674 -9.487 -6.281 1.00 97.00 82 ARG A CA 1
ATOM 617 C C . ARG A 1 82 ? -0.344 -8.446 -7.349 1.00 97.00 82 ARG A C 1
ATOM 619 O O . ARG A 1 82 ? 0.458 -8.727 -8.236 1.00 97.00 82 ARG A O 1
ATOM 626 N N . LEU A 1 83 ? -0.900 -7.237 -7.241 1.00 96.00 83 LEU A N 1
ATOM 627 C CA . LEU A 1 83 ? -0.575 -6.131 -8.149 1.00 96.00 83 LEU A CA 1
ATOM 628 C C . LEU A 1 83 ? 0.912 -5.772 -8.099 1.00 96.00 83 LEU A C 1
ATOM 630 O O . LEU A 1 83 ? 1.520 -5.545 -9.143 1.00 96.00 83 LEU A O 1
ATOM 634 N N . LEU A 1 84 ? 1.511 -5.778 -6.908 1.00 95.62 84 LEU A N 1
ATOM 635 C CA . LEU A 1 84 ? 2.935 -5.520 -6.728 1.00 95.62 84 LEU A CA 1
ATOM 636 C C . LEU A 1 84 ? 3.799 -6.573 -7.435 1.00 95.62 84 LEU A C 1
ATOM 638 O O . LEU A 1 84 ? 4.762 -6.217 -8.110 1.00 95.62 84 LEU A O 1
ATOM 642 N N . MET A 1 85 ? 3.445 -7.858 -7.327 1.00 95.94 85 MET A N 1
ATOM 643 C CA . MET A 1 85 ? 4.149 -8.935 -8.035 1.00 95.94 85 MET A CA 1
ATOM 644 C C . MET A 1 85 ? 4.068 -8.764 -9.557 1.00 95.94 85 MET A C 1
ATOM 646 O O . MET A 1 85 ? 5.073 -8.926 -10.247 1.00 95.94 85 MET A O 1
ATOM 650 N N . VAL A 1 86 ? 2.896 -8.391 -10.082 1.00 96.44 86 VAL A N 1
ATOM 651 C CA . VAL A 1 86 ? 2.709 -8.121 -11.517 1.00 96.44 86 VAL A CA 1
ATOM 652 C C . VAL A 1 86 ? 3.523 -6.900 -11.959 1.00 96.44 86 VAL A C 1
ATOM 654 O O . VAL A 1 86 ? 4.192 -6.952 -12.988 1.00 96.44 86 VAL A O 1
ATOM 657 N N . ALA A 1 87 ? 3.535 -5.824 -11.170 1.00 95.25 87 ALA A N 1
ATOM 658 C CA . ALA A 1 87 ? 4.345 -4.641 -11.454 1.00 95.25 87 ALA A CA 1
ATOM 659 C C . ALA A 1 87 ? 5.842 -4.978 -11.519 1.00 95.25 87 ALA A C 1
ATOM 661 O O . ALA A 1 87 ? 6.528 -4.583 -12.458 1.00 95.25 87 ALA A O 1
ATOM 662 N N . GLN A 1 88 ? 6.335 -5.784 -10.577 1.00 93.44 88 GLN A N 1
ATOM 663 C CA . GLN A 1 88 ? 7.722 -6.251 -10.584 1.00 93.44 88 GLN A CA 1
ATOM 664 C C . GLN A 1 88 ? 8.032 -7.188 -11.754 1.00 93.44 88 GLN A C 1
ATOM 666 O O . GLN A 1 88 ? 9.157 -7.182 -12.251 1.00 93.44 88 GLN A O 1
ATOM 671 N N . MET A 1 89 ? 7.067 -7.994 -12.205 1.00 95.75 89 MET A N 1
ATOM 672 C CA . MET A 1 89 ? 7.229 -8.799 -13.415 1.00 95.75 89 MET A CA 1
ATOM 673 C C . MET A 1 89 ? 7.456 -7.895 -14.630 1.00 95.75 89 MET A C 1
ATOM 675 O O . MET A 1 89 ? 8.443 -8.100 -15.333 1.00 95.75 89 MET A O 1
ATOM 679 N N . PHE A 1 90 ? 6.615 -6.873 -14.828 1.00 93.81 90 PHE A N 1
ATOM 680 C CA . PHE A 1 90 ? 6.798 -5.900 -15.911 1.00 93.81 90 PHE A CA 1
ATOM 681 C C . PHE A 1 90 ? 8.139 -5.172 -15.814 1.00 93.81 90 PHE A C 1
ATOM 683 O O . PHE A 1 90 ? 8.835 -5.046 -16.817 1.00 93.81 90 PHE A O 1
ATOM 690 N N . GLU A 1 91 ? 8.544 -4.767 -14.609 1.00 91.75 91 GLU A N 1
ATOM 691 C CA . GLU A 1 91 ? 9.838 -4.117 -14.383 1.00 91.75 91 GLU A CA 1
ATOM 692 C C . GLU A 1 91 ? 11.007 -5.005 -14.840 1.00 91.75 91 GLU A C 1
ATOM 694 O O . GLU A 1 91 ? 11.938 -4.526 -15.476 1.00 91.75 91 GLU A O 1
ATOM 699 N N . ARG A 1 92 ? 10.944 -6.319 -14.591 1.00 90.69 92 ARG A N 1
ATOM 700 C CA . ARG A 1 92 ? 11.993 -7.259 -15.019 1.00 90.69 92 ARG A CA 1
ATOM 701 C C . ARG A 1 92 ? 11.971 -7.543 -16.517 1.00 90.69 92 ARG A C 1
ATOM 703 O O . ARG A 1 92 ? 13.032 -7.697 -17.109 1.00 90.69 92 ARG A O 1
ATOM 710 N N . THR A 1 93 ? 10.788 -7.673 -17.116 1.00 91.75 93 THR A N 1
ATOM 711 C CA . THR A 1 9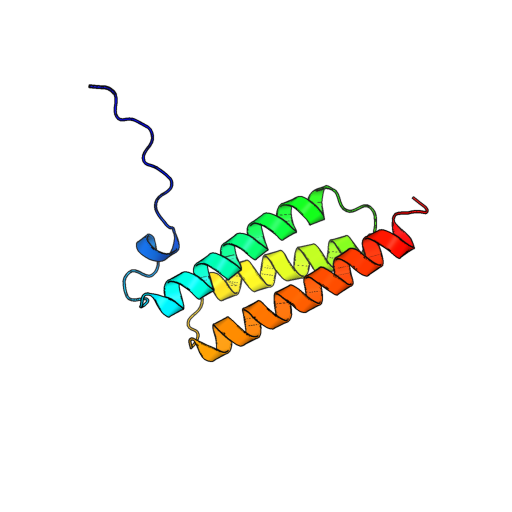3 ? 10.663 -8.054 -18.532 1.00 91.75 93 THR A CA 1
ATOM 712 C C . THR A 1 93 ? 10.851 -6.882 -19.485 1.00 91.75 93 THR A C 1
ATOM 714 O O . THR A 1 93 ? 11.274 -7.087 -20.615 1.00 91.75 93 THR A O 1
ATOM 717 N N . GLU A 1 94 ? 10.518 -5.666 -19.055 1.00 86.00 94 GLU A N 1
ATOM 718 C CA . GLU A 1 94 ? 10.573 -4.464 -19.894 1.00 86.00 94 GLU A CA 1
ATOM 719 C C . GLU A 1 94 ? 11.729 -3.542 -19.496 1.00 86.00 94 GLU A C 1
ATOM 721 O O . GLU A 1 94 ? 12.371 -2.962 -20.366 1.00 86.00 94 GLU A O 1
ATOM 726 N N . GLY A 1 95 ? 12.039 -3.440 -18.198 1.00 67.12 95 GLY A N 1
ATOM 727 C CA . GLY A 1 95 ? 13.106 -2.574 -17.686 1.00 67.12 95 GLY A CA 1
ATOM 728 C C . GLY A 1 95 ? 14.520 -3.057 -18.017 1.00 67.12 95 GLY A C 1
ATOM 729 O O . GLY A 1 95 ? 15.453 -2.266 -18.024 1.00 67.12 95 GLY A O 1
ATOM 730 N N . ALA A 1 96 ? 14.696 -4.334 -18.371 1.00 61.84 96 ALA A N 1
ATOM 731 C CA . ALA A 1 96 ? 15.981 -4.874 -18.831 1.00 61.84 96 ALA A CA 1
ATOM 732 C C . ALA A 1 96 ? 16.385 -4.408 -20.248 1.00 61.84 96 ALA A C 1
ATOM 734 O O . ALA A 1 96 ? 17.453 -4.780 -20.737 1.00 61.84 96 ALA A O 1
ATOM 735 N N . HIS A 1 97 ? 15.523 -3.655 -20.938 1.00 53.75 97 HIS A N 1
ATOM 736 C CA . HIS A 1 97 ? 15.735 -3.185 -22.311 1.00 53.75 97 HIS A CA 1
ATOM 737 C C . HIS A 1 97 ? 15.725 -1.652 -22.441 1.00 53.75 97 HIS A C 1
ATOM 739 O O . HIS A 1 97 ? 15.750 -1.153 -23.566 1.00 53.75 97 HIS A O 1
ATOM 745 N N . GLY A 1 98 ? 15.665 -0.930 -21.314 1.00 48.69 98 GLY A N 1
ATOM 746 C CA . GLY A 1 98 ? 15.705 0.534 -21.240 1.00 48.69 98 GLY A CA 1
ATOM 747 C C . GLY A 1 98 ? 17.093 1.086 -20.953 1.00 48.69 98 GLY A C 1
ATOM 748 O O . GLY A 1 98 ? 17.845 0.427 -20.201 1.00 48.69 98 GLY A O 1
#

Solvent-accessible surface area (backbone atoms only — not comparable to full-atom values): 5391 Å² total; per-residue (Å²): 135,83,80,70,84,76,81,74,76,56,62,57,59,72,77,41,68,83,54,49,75,67,47,42,53,45,30,51,49,23,47,51,51,17,57,52,23,50,56,49,36,74,71,47,75,17,71,66,19,24,52,43,22,49,49,41,26,52,55,23,54,53,56,44,73,47,94,70,53,63,65,56,45,49,54,47,49,55,50,48,53,53,49,50,53,52,21,51,48,38,33,61,74,49,33,77,78,111

Sequence (98 aa):
MSSAPNPAQDPIQTFLPWANEDERKLRQRLLKAQTYATGLSASATSTRAQGLYRLIVTVAGERAFAPASCDELKDTADGLVRLLMVAQMFERTEGAHG

Foldseek 3Di:
DDDDPDPDDLVCCVQPVVDDPLLSVLLVLLVVLLVVLVVCLVVFPFPVLVVLSVVSNVLSVCVSRDDDDSVRSVVSSVVSVVSNVVSVVRSVVPVVPD

Nearest PDB structures (foldseek):
  5y2g-assembly1_A  TM=6.672E-01  e=2.676E+00  Escherichia coli K-12

Secondary structure (DSSP, 8-state):
---PPP----HHHHH-TT--HHHHHHHHHHHHHHHHHHHHHHH--SHHHHHHHHHHHHHHHHHHHS---HHHHHHHHHHHHHHHHHHHHHHHHHGGG-

Mean predicted aligned error: 6.22 Å

pLDDT: mean 88.27, std 15.14, range [41.62, 97.81]

Radius of gyration: 15.9 Å; Cα contacts (8 Å, |Δi|>4): 102; chains: 1; bounding box: 31×29×51 Å

Organism: NCBI:txid2116704